Protein AF-A0A8T5FAQ4-F1 (afdb_monomer_lite)

Structure (mmCIF, N/CA/C/O backbone):
data_AF-A0A8T5FAQ4-F1
#
_entry.id   AF-A0A8T5FAQ4-F1
#
loop_
_atom_site.group_PDB
_atom_site.id
_atom_site.type_symbol
_atom_site.label_atom_id
_atom_site.label_alt_id
_atom_site.label_comp_id
_atom_site.label_asym_id
_atom_site.label_entity_id
_atom_site.label_seq_id
_atom_site.pdbx_PDB_ins_code
_atom_site.Cartn_x
_atom_site.Cartn_y
_atom_site.Cartn_z
_atom_site.occupancy
_atom_site.B_iso_or_equiv
_atom_site.auth_seq_id
_atom_site.auth_comp_id
_atom_site.auth_asym_id
_atom_site.auth_atom_id
_atom_site.pdbx_PDB_model_num
ATOM 1 N N . MET A 1 1 ? -21.387 27.091 23.892 1.00 31.11 1 MET A N 1
ATOM 2 C CA . MET A 1 1 ? -21.355 25.795 23.180 1.00 31.11 1 MET A CA 1
ATOM 3 C C . MET A 1 1 ? -20.450 25.945 21.967 1.00 31.11 1 MET A C 1
ATOM 5 O O . MET A 1 1 ? -20.802 26.687 21.060 1.00 31.11 1 MET A O 1
ATOM 9 N N . SER A 1 2 ? -19.242 25.375 22.013 1.00 38.53 2 SER A N 1
ATOM 10 C CA . SER A 1 2 ? -18.235 25.547 20.955 1.00 38.53 2 SER A CA 1
ATOM 11 C C . SER A 1 2 ? -18.535 24.621 19.776 1.00 38.53 2 SER A C 1
ATOM 13 O O . SER A 1 2 ? -18.814 23.442 19.987 1.00 38.53 2 SER A O 1
ATOM 15 N N . LYS A 1 3 ? -18.509 25.166 18.554 1.00 42.12 3 LYS A N 1
ATOM 16 C CA . LYS A 1 3 ? -18.666 24.429 17.292 1.00 42.12 3 LYS A CA 1
ATOM 17 C C . LYS A 1 3 ? -17.598 23.334 17.222 1.00 42.12 3 LYS A C 1
ATOM 19 O O . LYS A 1 3 ? -16.413 23.639 17.302 1.00 42.12 3 LYS A O 1
ATOM 24 N N . GLU A 1 4 ? -18.018 22.080 17.064 1.00 43.62 4 GLU A N 1
ATOM 25 C CA . GLU A 1 4 ? -17.119 20.965 16.760 1.00 43.62 4 GLU A CA 1
ATOM 26 C C . GLU A 1 4 ? -16.388 21.275 15.443 1.00 43.62 4 GLU A C 1
ATOM 28 O O . GLU A 1 4 ? -16.963 21.189 14.356 1.00 43.62 4 GLU A O 1
ATOM 33 N N . GLU A 1 5 ? -15.128 21.700 15.530 1.00 50.38 5 GLU A N 1
ATOM 34 C CA . GLU A 1 5 ? -14.257 21.831 14.367 1.00 50.38 5 GLU A CA 1
ATOM 35 C C . GLU A 1 5 ? -13.952 20.433 13.836 1.00 50.38 5 GLU A C 1
ATOM 37 O O . GLU A 1 5 ? -13.117 19.690 14.351 1.00 50.38 5 GLU A O 1
ATOM 42 N N . TYR A 1 6 ? -14.672 20.052 12.786 1.00 53.16 6 TYR A N 1
ATOM 43 C CA . TYR A 1 6 ? -14.383 18.845 12.035 1.00 53.16 6 TYR A CA 1
ATOM 44 C C . TYR A 1 6 ? -12.974 18.948 11.446 1.00 53.16 6 TYR A C 1
ATOM 46 O O . TYR A 1 6 ? -12.709 19.802 10.599 1.00 53.16 6 TYR A O 1
ATOM 54 N N . LEU A 1 7 ? -12.082 18.043 11.857 1.00 61.53 7 LEU A N 1
ATOM 55 C CA . LEU A 1 7 ? -10.782 17.865 11.213 1.00 61.53 7 LEU A CA 1
ATOM 56 C C . LEU A 1 7 ? -11.014 17.509 9.733 1.00 61.53 7 LEU A C 1
ATOM 58 O O . LEU A 1 7 ? -11.653 16.501 9.421 1.00 61.53 7 LEU A O 1
ATOM 62 N N . LYS A 1 8 ? -10.522 18.352 8.819 1.00 65.88 8 LYS A N 1
ATOM 63 C CA . LYS A 1 8 ? -10.616 18.174 7.359 1.00 65.88 8 LYS A CA 1
ATOM 64 C C . LYS A 1 8 ? -9.224 17.993 6.744 1.00 65.88 8 LYS A C 1
ATOM 66 O O . LYS A 1 8 ? -8.240 18.503 7.279 1.00 65.88 8 LYS A O 1
ATOM 71 N N . GLY A 1 9 ? -9.165 17.289 5.612 1.00 70.69 9 GLY A N 1
ATOM 72 C CA . GLY A 1 9 ? -7.944 17.090 4.822 1.00 70.69 9 GLY A CA 1
ATOM 73 C C . GLY A 1 9 ? -6.877 16.247 5.531 1.00 70.69 9 GLY A C 1
ATOM 74 O O . GLY A 1 9 ? -7.200 15.341 6.297 1.00 70.69 9 GLY A O 1
ATOM 75 N N . GLU A 1 10 ? -5.609 16.591 5.310 1.00 69.19 10 GLU A N 1
ATOM 76 C CA . GLU A 1 10 ? -4.411 15.864 5.772 1.00 69.19 10 GLU A CA 1
ATOM 77 C C . GLU A 1 10 ? -4.370 15.632 7.298 1.00 69.19 10 GLU A C 1
ATOM 79 O O . GLU A 1 10 ? -3.908 14.600 7.784 1.00 69.19 10 GLU A O 1
ATOM 84 N N . LYS A 1 11 ? -4.918 16.566 8.091 1.00 76.38 11 LYS A N 1
ATOM 85 C CA . LYS A 1 11 ? -5.012 16.412 9.555 1.00 76.38 11 LYS A CA 1
ATOM 86 C C . LYS A 1 11 ? -5.924 15.255 9.961 1.00 76.38 11 LYS A C 1
ATOM 88 O O . LYS A 1 11 ? -5.667 14.603 10.970 1.00 76.38 11 LYS A O 1
ATOM 93 N N . LYS A 1 12 ? -6.991 15.000 9.198 1.00 80.06 12 LYS A N 1
ATOM 94 C CA . LYS A 1 12 ? -7.913 13.892 9.467 1.00 80.06 12 LYS A CA 1
ATOM 95 C C . LYS A 1 12 ? -7.231 12.551 9.210 1.00 80.06 12 LYS A C 1
ATOM 97 O O . LYS A 1 12 ? -7.376 11.654 10.030 1.00 80.06 12 LYS A O 1
ATOM 102 N N . GLU A 1 13 ? -6.474 12.430 8.122 1.00 78.44 13 GLU A N 1
ATOM 103 C CA . GLU A 1 13 ? -5.730 11.204 7.805 1.00 78.44 13 GLU A CA 1
ATOM 104 C C . GLU A 1 13 ? -4.686 10.884 8.873 1.00 78.44 13 GLU A C 1
ATOM 106 O O . GLU A 1 13 ? -4.693 9.779 9.409 1.00 78.44 13 GLU A O 1
ATOM 111 N N . LYS A 1 14 ? -3.897 11.877 9.306 1.00 83.31 14 LYS A N 1
ATOM 112 C CA . LYS A 1 14 ? -2.928 11.698 10.403 1.00 83.31 14 LYS A CA 1
ATOM 113 C C . LYS A 1 14 ? -3.589 11.232 11.702 1.00 83.31 14 LYS A C 1
ATOM 115 O O . LYS A 1 14 ? -3.043 10.386 12.407 1.00 83.31 14 LYS A O 1
ATOM 120 N N . VAL A 1 15 ? -4.770 11.760 12.026 1.00 86.88 15 VAL A N 1
ATOM 121 C CA . VAL A 1 15 ? -5.536 11.316 13.201 1.00 86.88 15 VAL A CA 1
ATOM 122 C C . VAL A 1 15 ? -6.067 9.895 13.024 1.00 86.88 15 VAL A C 1
ATOM 124 O O . VAL A 1 15 ? -5.989 9.108 13.964 1.00 86.88 15 VAL A O 1
ATOM 127 N N . LEU A 1 16 ? -6.563 9.533 11.839 1.00 86.12 16 LEU A N 1
ATOM 128 C CA . LEU A 1 16 ? -7.019 8.172 11.549 1.00 86.12 16 LEU A CA 1
ATOM 129 C C . LEU A 1 16 ? -5.877 7.152 11.640 1.00 86.12 16 LEU A C 1
ATOM 131 O O . LEU A 1 16 ? -6.077 6.095 12.231 1.00 86.12 16 LEU A O 1
ATOM 135 N N . ASP A 1 17 ? -4.679 7.476 11.154 1.00 82.88 17 ASP A N 1
ATOM 136 C CA . ASP A 1 17 ? -3.505 6.601 11.268 1.00 82.88 17 ASP A CA 1
ATOM 137 C C . ASP A 1 17 ? -3.043 6.420 12.713 1.00 82.88 17 ASP A C 1
ATOM 139 O O . ASP A 1 17 ? -2.721 5.308 13.139 1.00 82.88 17 ASP A O 1
ATOM 143 N N . LEU A 1 18 ? -3.074 7.490 13.509 1.00 85.62 18 LEU A N 1
ATOM 144 C CA . LEU A 1 18 ? -2.817 7.392 14.943 1.00 85.62 18 LEU A CA 1
ATOM 145 C C . LEU A 1 18 ? -3.851 6.496 15.632 1.00 85.62 18 LEU A C 1
ATOM 147 O O . LEU A 1 18 ? -3.469 5.611 16.394 1.00 85.62 18 LEU A O 1
ATOM 151 N N . ILE A 1 19 ? -5.140 6.667 15.327 1.00 85.38 19 ILE A N 1
ATOM 152 C CA . ILE A 1 19 ? -6.207 5.826 15.884 1.00 85.38 19 ILE A CA 1
ATOM 153 C C . ILE A 1 19 ? -6.020 4.363 15.463 1.00 85.38 19 ILE A C 1
ATOM 155 O O . ILE A 1 19 ? -6.107 3.491 16.325 1.00 85.38 19 ILE A O 1
ATOM 159 N N . ARG A 1 20 ? -5.689 4.079 14.195 1.00 81.75 20 ARG A N 1
ATOM 160 C CA . ARG A 1 20 ? -5.358 2.722 13.715 1.00 81.75 20 ARG A CA 1
ATOM 161 C C . ARG A 1 20 ? -4.224 2.106 14.530 1.00 81.75 20 ARG A C 1
ATOM 163 O O . ARG A 1 20 ? -4.367 0.998 15.045 1.00 81.75 20 ARG A O 1
ATOM 170 N N . LYS A 1 21 ? -3.127 2.847 14.708 1.00 80.25 21 LYS A N 1
ATOM 171 C CA . LYS A 1 21 ? -1.968 2.411 15.496 1.00 80.25 21 LYS A CA 1
ATOM 172 C C . LYS A 1 21 ? -2.346 2.105 16.946 1.00 80.25 21 LYS A C 1
ATOM 174 O O . LYS A 1 21 ? -1.962 1.068 17.479 1.00 80.25 21 LYS A O 1
ATOM 179 N N . TYR A 1 22 ? -3.120 2.976 17.586 1.00 84.62 22 TYR A N 1
ATOM 180 C CA . TYR A 1 22 ? -3.527 2.776 18.975 1.00 84.62 22 TYR A CA 1
ATOM 181 C C . TYR A 1 22 ? -4.533 1.630 19.150 1.00 84.62 22 TYR A C 1
ATOM 183 O O . TYR A 1 22 ? -4.466 0.904 20.141 1.00 84.62 22 TYR A O 1
ATOM 191 N N . MET A 1 23 ? -5.418 1.413 18.172 1.00 78.88 23 MET A N 1
ATOM 192 C CA . MET A 1 23 ? -6.291 0.236 18.129 1.00 78.88 23 MET A CA 1
ATOM 193 C C . MET A 1 23 ? -5.481 -1.061 18.019 1.00 78.88 23 MET A C 1
ATOM 195 O O . MET A 1 23 ? -5.792 -2.022 18.719 1.00 78.88 23 MET A O 1
ATOM 199 N N . ALA A 1 24 ? -4.416 -1.083 17.210 1.00 68.75 24 ALA A N 1
ATOM 200 C CA . ALA A 1 24 ? -3.519 -2.236 17.108 1.00 68.75 24 ALA A CA 1
ATOM 201 C C . ALA A 1 24 ? -2.804 -2.543 18.439 1.00 68.75 24 ALA A C 1
ATOM 203 O O . ALA A 1 24 ? -2.613 -3.706 18.788 1.00 68.75 24 ALA A O 1
ATOM 204 N N . TYR A 1 25 ? -2.484 -1.511 19.226 1.00 75.56 25 TYR A N 1
ATOM 205 C CA . TYR A 1 25 ? -1.938 -1.650 20.581 1.00 75.56 25 TYR A CA 1
ATOM 206 C C . TYR A 1 25 ? -2.983 -1.956 21.660 1.00 75.56 25 TYR A C 1
ATOM 208 O O . TYR A 1 25 ? -2.631 -2.035 22.833 1.00 75.56 25 TYR A O 1
ATOM 216 N N . ARG A 1 26 ? -4.254 -2.154 21.282 1.00 76.44 26 ARG A N 1
ATOM 217 C CA . ARG A 1 26 ? -5.375 -2.447 22.191 1.00 76.44 26 ARG A CA 1
ATOM 218 C C . ARG A 1 26 ? -5.591 -1.388 23.279 1.00 76.44 2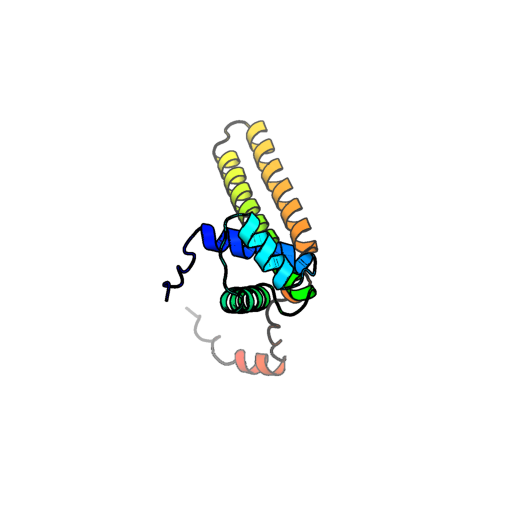6 ARG A C 1
ATOM 220 O O . ARG A 1 26 ? -6.070 -1.713 24.361 1.00 76.44 26 ARG A O 1
ATOM 227 N N . MET A 1 27 ? -5.281 -0.127 22.978 1.00 86.00 27 MET A N 1
ATOM 228 C CA . MET A 1 27 ? -5.535 0.983 23.897 1.00 86.00 27 MET A CA 1
ATOM 229 C C . MET A 1 27 ? -7.038 1.210 24.109 1.00 86.00 27 MET A C 1
ATOM 231 O O . MET A 1 27 ? -7.856 1.064 23.188 1.00 86.00 27 MET A O 1
ATOM 235 N N . THR A 1 28 ? -7.401 1.629 25.317 1.00 90.25 28 THR A N 1
ATOM 236 C CA . THR A 1 28 ? -8.762 2.048 25.661 1.00 90.25 28 THR A CA 1
ATOM 237 C C . THR A 1 28 ? -9.130 3.356 24.953 1.00 90.25 28 THR A C 1
ATOM 239 O O . THR A 1 28 ? -8.280 4.084 24.438 1.00 90.25 28 THR A O 1
ATOM 242 N N . SER A 1 29 ? -10.425 3.682 24.879 1.00 90.12 29 SER A N 1
ATOM 243 C CA . SER A 1 29 ? -10.852 4.959 24.283 1.00 90.12 29 SER A CA 1
ATOM 244 C C . SER A 1 29 ? -10.284 6.167 25.034 1.00 90.12 29 SER A C 1
ATOM 246 O O . SER A 1 29 ? -9.894 7.133 24.388 1.00 90.12 29 SER A O 1
ATOM 248 N N . GLU A 1 30 ? -10.172 6.095 26.360 1.00 91.19 30 GLU A N 1
ATOM 249 C CA . GLU A 1 30 ? -9.618 7.165 27.199 1.00 91.19 30 GLU A CA 1
ATOM 250 C C . GLU A 1 30 ? -8.129 7.393 26.914 1.00 91.19 30 GLU A C 1
ATOM 252 O O . GLU A 1 30 ? -7.710 8.526 26.676 1.00 91.19 30 GLU A O 1
ATOM 257 N N . GLU A 1 31 ? -7.346 6.314 26.826 1.00 89.69 31 GLU A N 1
ATOM 258 C CA . GLU A 1 31 ? -5.925 6.373 26.460 1.00 89.69 31 GLU A CA 1
ATOM 259 C C . GLU A 1 31 ? -5.723 6.951 25.058 1.00 89.69 31 GLU A C 1
ATOM 261 O O . GLU A 1 31 ? -4.821 7.758 24.834 1.00 89.69 31 GLU A O 1
ATOM 266 N N . ILE A 1 32 ? -6.576 6.567 24.103 1.00 89.75 32 ILE A N 1
ATOM 267 C CA . ILE A 1 32 ? -6.520 7.095 22.737 1.00 89.75 32 ILE A CA 1
ATOM 268 C C . ILE A 1 32 ? -6.799 8.597 22.728 1.00 89.75 32 ILE A C 1
ATOM 270 O O . ILE A 1 32 ? -6.057 9.342 22.092 1.00 89.75 32 ILE A O 1
ATOM 274 N N . LEU A 1 33 ? -7.844 9.049 23.424 1.00 93.06 33 LEU A N 1
ATOM 275 C CA . LEU A 1 33 ? -8.190 10.470 23.498 1.00 93.06 33 LEU A CA 1
ATOM 276 C C . LEU A 1 33 ? -7.071 11.282 24.154 1.00 93.06 33 LEU A C 1
ATOM 278 O O . LEU A 1 33 ? -6.659 12.297 23.596 1.00 93.06 33 LEU A O 1
ATOM 282 N N . SER A 1 34 ? -6.521 10.793 25.268 1.00 92.44 34 SER A N 1
ATOM 283 C CA . SER A 1 34 ? -5.394 11.430 25.952 1.00 92.44 34 SER A CA 1
ATOM 284 C C . SER A 1 34 ? -4.162 11.528 25.042 1.00 92.44 34 SER A C 1
ATOM 286 O O . SER A 1 34 ? -3.577 12.599 24.891 1.00 92.44 34 SER A O 1
ATOM 288 N N . ASN A 1 35 ? -3.811 10.447 24.339 1.00 90.12 35 ASN A N 1
ATOM 289 C CA . ASN A 1 35 ? -2.670 10.422 23.421 1.00 90.12 35 ASN A CA 1
ATOM 290 C C . ASN A 1 35 ? -2.863 11.276 22.159 1.00 90.12 35 ASN A C 1
ATOM 292 O O . ASN A 1 35 ? -1.889 11.737 21.560 1.00 90.12 35 ASN A O 1
ATOM 296 N N . LEU A 1 36 ? -4.104 11.465 21.712 1.00 91.00 36 LEU A N 1
ATOM 297 C CA . LEU A 1 36 ? -4.414 12.399 20.633 1.00 91.00 36 LEU A CA 1
ATOM 298 C C . LEU A 1 36 ? -4.279 13.844 21.120 1.00 91.00 36 LEU A C 1
ATOM 300 O O . LEU A 1 36 ? -3.686 14.663 20.416 1.00 91.00 36 LEU A O 1
ATOM 304 N N . GLU A 1 37 ? -4.741 14.138 22.335 1.00 91.31 37 GLU A N 1
ATOM 305 C CA . GLU A 1 37 ? -4.651 15.471 22.928 1.00 91.31 37 GLU A CA 1
ATOM 306 C C . GLU A 1 37 ? -3.199 15.887 23.201 1.00 91.31 37 GLU A C 1
ATOM 308 O O . GLU A 1 37 ? -2.821 17.005 22.848 1.00 91.31 37 GLU A O 1
ATOM 313 N N . THR A 1 38 ? -2.343 14.981 23.695 1.00 91.00 38 THR A N 1
ATOM 314 C CA . THR A 1 38 ? -0.897 15.252 23.856 1.00 91.00 38 THR A CA 1
ATOM 315 C C . THR A 1 38 ? -0.199 15.564 22.533 1.00 91.00 38 THR A C 1
ATOM 317 O O . THR A 1 38 ? 0.783 16.304 22.506 1.00 91.00 38 THR A O 1
ATOM 320 N N . LYS A 1 39 ? -0.724 15.054 21.414 1.00 87.38 39 LYS A N 1
ATOM 321 C CA . LYS A 1 39 ? -0.249 15.346 20.053 1.00 87.38 39 LYS A CA 1
ATOM 322 C C . LYS A 1 39 ? -0.919 16.566 19.411 1.00 87.38 39 LYS A C 1
ATOM 324 O O . LYS A 1 39 ? -0.684 16.835 18.235 1.00 87.38 39 LYS A O 1
ATOM 329 N N . GLY A 1 40 ? -1.739 17.301 20.162 1.00 87.12 40 GLY A N 1
ATOM 330 C CA . GLY A 1 40 ? -2.412 18.517 19.706 1.00 87.12 40 GLY A CA 1
ATOM 331 C C . GLY A 1 40 ? -3.711 18.276 18.931 1.00 87.12 40 GLY A C 1
ATOM 332 O O . GLY A 1 40 ? -4.224 19.202 18.303 1.00 87.12 40 GLY A O 1
ATOM 333 N N . TYR A 1 41 ? -4.264 17.061 18.962 1.00 87.19 41 TYR A N 1
ATOM 334 C CA . TYR A 1 41 ? -5.525 16.726 18.303 1.00 87.19 41 TYR A CA 1
ATOM 335 C C . TYR A 1 41 ? -6.655 16.598 19.325 1.00 87.19 41 TYR A C 1
ATOM 337 O O . TYR A 1 41 ? -6.722 15.632 20.079 1.00 87.19 41 TYR A O 1
ATOM 345 N N . LYS A 1 42 ? -7.597 17.546 19.309 1.00 86.88 42 LYS A N 1
ATOM 346 C CA . LYS A 1 42 ? -8.827 17.445 20.104 1.00 86.88 42 LYS A CA 1
ATOM 347 C C . LYS A 1 42 ? -9.884 16.659 19.341 1.00 86.88 42 LYS A C 1
ATOM 349 O O . LYS A 1 42 ? -10.342 17.083 18.283 1.00 86.88 42 LYS A O 1
ATOM 354 N N . VAL A 1 43 ? -10.272 15.512 19.887 1.00 87.00 43 VAL A N 1
ATOM 355 C CA . VAL A 1 43 ? -11.291 14.624 19.317 1.00 87.00 43 VAL A CA 1
ATOM 356 C C . VAL A 1 43 ? -12.313 14.315 20.404 1.00 87.00 43 VAL A C 1
ATOM 358 O O . VAL A 1 43 ? -11.941 14.014 21.531 1.00 87.00 43 VAL A O 1
ATOM 361 N N . SER A 1 44 ? -13.607 14.409 20.093 1.00 88.31 44 SER A N 1
ATOM 362 C CA . SER A 1 44 ? -14.660 13.999 21.030 1.00 88.31 44 SER A CA 1
ATOM 363 C C . SER A 1 44 ? -14.826 12.479 21.034 1.00 88.31 44 SER A C 1
ATOM 365 O O . SER A 1 44 ? -14.605 11.827 20.013 1.00 88.31 44 SER A O 1
ATOM 367 N N . ASP A 1 45 ? -15.289 11.901 22.145 1.00 89.50 45 ASP A N 1
ATOM 368 C CA . ASP A 1 45 ? -15.519 10.451 22.247 1.00 89.50 45 ASP A CA 1
ATOM 369 C C . ASP A 1 45 ? -16.476 9.931 21.155 1.00 89.50 45 ASP A C 1
ATOM 371 O O . ASP A 1 45 ? -16.213 8.918 20.505 1.00 89.50 45 ASP A O 1
ATOM 375 N N . ARG A 1 46 ? -17.534 10.694 20.840 1.00 88.88 46 ARG A N 1
ATOM 376 C CA . ARG A 1 46 ? -18.439 10.406 19.713 1.00 88.88 46 ARG A CA 1
ATOM 377 C C . ARG A 1 46 ? -17.690 10.313 18.380 1.00 88.88 46 ARG A C 1
ATOM 379 O O . ARG A 1 46 ? -17.951 9.409 17.586 1.00 88.88 46 ARG A O 1
ATOM 386 N N . THR A 1 47 ? -16.776 11.247 18.127 1.00 87.44 47 THR A N 1
ATOM 387 C CA . THR A 1 47 ? -15.975 11.275 16.897 1.00 87.44 47 THR A CA 1
ATOM 388 C C . THR A 1 47 ? -14.995 10.109 16.858 1.00 87.44 47 THR A C 1
ATOM 390 O O . THR A 1 47 ? -14.862 9.472 15.815 1.00 87.44 47 THR A O 1
ATOM 393 N N . LEU A 1 48 ? -14.381 9.766 17.994 1.00 90.31 48 LEU A N 1
ATOM 394 C CA . LEU A 1 48 ? -13.515 8.598 18.108 1.00 90.31 48 LEU A CA 1
ATOM 395 C C . LEU A 1 48 ? -14.276 7.303 17.800 1.00 90.31 48 LEU A C 1
ATOM 397 O O . LEU A 1 48 ? -13.789 6.504 17.005 1.00 90.31 48 LEU A O 1
ATOM 401 N N . ARG A 1 49 ? -15.478 7.101 18.359 1.00 88.12 49 ARG A N 1
ATOM 402 C CA . ARG A 1 49 ? -16.309 5.923 18.044 1.00 88.12 49 ARG A CA 1
ATOM 403 C C . ARG A 1 49 ? -16.602 5.822 16.551 1.00 88.12 49 ARG A C 1
ATOM 405 O O . ARG A 1 49 ? -16.462 4.745 15.979 1.00 88.12 49 ARG A O 1
ATOM 412 N N . ARG A 1 50 ? -16.953 6.944 15.911 1.00 87.88 50 ARG A N 1
ATOM 413 C CA . ARG A 1 50 ? -17.195 6.978 14.463 1.00 87.88 50 ARG A CA 1
ATOM 414 C C . ARG A 1 50 ? -15.936 6.621 13.676 1.00 87.88 50 ARG A C 1
ATOM 416 O O . ARG A 1 50 ? -16.007 5.791 12.786 1.00 87.88 50 ARG A O 1
ATOM 423 N N . TYR A 1 51 ? -14.784 7.182 14.035 1.00 88.75 51 TYR A N 1
ATOM 424 C CA . TYR A 1 51 ? -13.517 6.868 13.374 1.00 88.75 51 TYR A CA 1
ATOM 425 C C . TYR A 1 51 ? -13.094 5.413 13.562 1.00 88.75 51 TYR A C 1
ATOM 427 O O . TYR A 1 51 ? -12.669 4.795 12.594 1.00 88.75 51 TYR A O 1
ATOM 435 N N . LYS A 1 52 ? -13.269 4.832 14.755 1.00 85.69 52 LYS A N 1
ATOM 436 C CA . LYS A 1 52 ? -13.039 3.397 14.986 1.00 85.69 52 LYS A CA 1
ATOM 437 C C . LYS A 1 52 ? -13.928 2.537 14.083 1.00 85.69 52 LYS A C 1
ATOM 439 O O . LYS A 1 52 ? -13.430 1.606 13.460 1.00 85.69 52 LYS A O 1
ATOM 444 N N . HIS A 1 53 ? -15.209 2.887 13.972 1.00 84.38 53 HIS A N 1
ATOM 445 C CA . HIS A 1 53 ? -16.155 2.201 13.092 1.00 84.38 53 HIS A CA 1
ATOM 446 C C . HIS A 1 53 ? -15.780 2.347 11.608 1.00 84.38 53 HIS A C 1
ATOM 448 O O . HIS A 1 53 ? -15.758 1.362 10.877 1.00 84.38 53 HIS A O 1
ATOM 454 N N . ASP A 1 54 ? -15.433 3.555 11.158 1.00 80.31 54 ASP A N 1
ATOM 455 C CA . ASP A 1 54 ? -14.989 3.810 9.783 1.00 80.31 54 ASP A CA 1
ATOM 456 C C . ASP A 1 54 ? -13.705 3.022 9.462 1.00 80.31 54 ASP A C 1
ATOM 458 O O . ASP A 1 54 ? -13.589 2.429 8.389 1.00 80.31 54 ASP A O 1
ATOM 462 N N . ILE A 1 55 ? -12.762 2.954 10.410 1.00 78.69 55 ILE A N 1
ATOM 463 C CA . ILE A 1 55 ? -11.536 2.152 10.301 1.00 78.69 55 ILE A CA 1
ATOM 464 C C . ILE A 1 55 ? -11.874 0.665 10.176 1.00 78.69 55 ILE A C 1
ATOM 466 O O . ILE A 1 55 ? -11.364 0.027 9.264 1.00 78.69 55 ILE A O 1
ATOM 470 N N . GLN A 1 56 ? -12.743 0.124 11.033 1.00 73.25 56 GLN A N 1
ATOM 471 C CA . GLN A 1 56 ? -13.159 -1.285 10.979 1.00 73.25 56 GLN A CA 1
ATOM 472 C C . GLN A 1 56 ? -13.844 -1.624 9.653 1.00 73.25 56 GLN A C 1
ATOM 474 O O . GLN A 1 56 ? -13.475 -2.594 8.997 1.00 73.25 56 GLN A O 1
ATOM 479 N N . LYS A 1 57 ? -14.770 -0.771 9.203 1.00 72.44 57 LYS A N 1
ATOM 480 C CA . LYS A 1 57 ? -15.472 -0.939 7.926 1.00 72.44 57 LYS A CA 1
ATOM 481 C C . LYS A 1 57 ? -14.524 -0.928 6.722 1.00 72.44 57 LYS A C 1
ATOM 483 O O . LYS A 1 57 ? -14.791 -1.594 5.729 1.00 72.44 57 LYS A O 1
ATOM 488 N N . THR A 1 58 ? -13.438 -0.158 6.797 1.00 67.12 58 THR A N 1
ATOM 489 C CA . THR A 1 58 ? -12.464 -0.031 5.698 1.00 67.12 58 THR A CA 1
ATOM 490 C C . THR A 1 58 ? -11.386 -1.116 5.748 1.00 67.12 58 THR A C 1
ATOM 492 O O . THR A 1 58 ? -10.918 -1.562 4.708 1.00 67.12 58 THR A O 1
ATOM 495 N N . ALA A 1 59 ? -10.973 -1.540 6.944 1.00 58.34 59 ALA A N 1
ATOM 496 C CA . ALA A 1 59 ? -9.916 -2.529 7.124 1.00 58.34 59 ALA A CA 1
ATOM 497 C C . ALA A 1 59 ? -10.396 -3.957 6.790 1.00 58.34 59 ALA A C 1
ATOM 499 O O . ALA A 1 59 ? -9.604 -4.773 6.325 1.00 58.34 59 ALA A O 1
ATOM 500 N N . GLY A 1 60 ? -11.693 -4.232 6.946 1.00 56.50 60 GLY A N 1
ATOM 501 C CA . GLY A 1 60 ? -12.261 -5.579 6.907 1.00 56.50 60 GLY A CA 1
ATOM 502 C C . GLY A 1 60 ? -12.566 -6.071 8.322 1.00 56.50 60 GLY A C 1
ATOM 503 O O . GLY A 1 60 ? -11.964 -5.622 9.298 1.00 56.50 60 GLY A O 1
ATOM 504 N N . GLU A 1 61 ? -13.529 -6.975 8.447 1.00 54.88 61 GLU A N 1
ATOM 505 C CA . GLU A 1 61 ? -14.056 -7.461 9.726 1.00 54.88 61 GLU A CA 1
ATOM 506 C C . GLU A 1 61 ? -13.157 -8.534 10.357 1.00 54.88 61 GLU A C 1
ATOM 508 O O . GLU A 1 61 ? -13.172 -8.732 11.573 1.00 54.88 61 GLU A O 1
ATOM 513 N N . THR A 1 62 ? -12.325 -9.205 9.554 1.00 54.81 62 THR A N 1
ATOM 514 C CA . THR A 1 62 ? -11.413 -10.260 10.017 1.00 54.81 62 THR A CA 1
ATOM 515 C C . THR A 1 62 ? -9.946 -9.919 9.757 1.00 54.81 62 THR A C 1
ATOM 517 O O . THR A 1 62 ? -9.602 -9.270 8.772 1.00 54.81 62 THR A O 1
ATOM 520 N N . PHE A 1 63 ? -9.037 -10.422 10.602 1.00 48.41 63 PHE A N 1
ATOM 521 C CA . PHE A 1 63 ? -7.583 -10.297 10.393 1.00 48.41 63 PHE A CA 1
ATOM 522 C C . PHE A 1 63 ? -7.156 -10.786 8.999 1.00 48.41 63 PHE A C 1
ATOM 524 O O . PHE A 1 63 ? -6.292 -10.196 8.357 1.00 48.41 63 PHE A O 1
ATOM 531 N N . SER A 1 64 ? -7.819 -11.827 8.491 1.00 49.62 64 SER A N 1
ATOM 532 C CA . SER A 1 64 ? -7.613 -12.324 7.134 1.00 49.62 64 SER A CA 1
ATOM 533 C C . SER A 1 64 ? -8.062 -11.340 6.055 1.00 49.62 64 SER A C 1
ATOM 535 O O . SER A 1 64 ? -7.473 -11.336 4.984 1.00 49.62 64 SER A O 1
ATOM 537 N N . GLU A 1 65 ? -9.101 -10.534 6.265 1.00 56.34 65 GLU A N 1
ATOM 538 C CA . GLU A 1 65 ? -9.500 -9.476 5.321 1.00 56.34 65 GLU A CA 1
ATOM 539 C C . GLU A 1 65 ? -8.528 -8.304 5.333 1.00 56.34 65 GLU A C 1
ATOM 541 O O . GLU A 1 65 ? -8.137 -7.858 4.262 1.00 56.34 65 GLU A O 1
ATOM 546 N N . ILE A 1 66 ? -8.064 -7.889 6.512 1.00 58.62 66 ILE A N 1
ATOM 547 C CA . ILE A 1 66 ? -7.055 -6.831 6.658 1.00 58.62 66 ILE A CA 1
ATOM 548 C C . ILE A 1 66 ? -5.764 -7.231 5.939 1.00 58.62 66 ILE A C 1
ATOM 550 O O . ILE A 1 66 ? -5.284 -6.513 5.066 1.00 58.62 66 ILE A O 1
ATOM 554 N N . PHE A 1 67 ? -5.256 -8.427 6.241 1.00 56.38 67 PHE A N 1
ATOM 555 C CA . PHE A 1 67 ? -4.068 -8.985 5.602 1.00 56.38 67 PHE A CA 1
ATOM 556 C C . PHE A 1 67 ? -4.246 -9.140 4.087 1.00 56.38 67 PHE A C 1
ATOM 558 O O . PHE A 1 67 ? -3.340 -8.825 3.319 1.00 56.38 67 PHE A O 1
ATOM 565 N N . ARG A 1 68 ? -5.428 -9.589 3.635 1.00 62.81 68 ARG A N 1
ATOM 566 C CA . ARG A 1 68 ? -5.748 -9.677 2.203 1.00 62.81 68 ARG A CA 1
ATOM 567 C C . ARG A 1 68 ? -5.762 -8.300 1.549 1.00 62.81 68 ARG A C 1
ATOM 569 O O . ARG A 1 68 ? -5.201 -8.168 0.473 1.00 62.81 68 ARG A O 1
ATOM 576 N N . ASN A 1 69 ? -6.354 -7.292 2.177 1.00 66.56 69 ASN A N 1
ATOM 577 C CA . ASN A 1 69 ? -6.437 -5.948 1.614 1.00 66.56 69 ASN A CA 1
ATOM 578 C C . ASN A 1 69 ? -5.052 -5.306 1.482 1.00 66.56 69 ASN A C 1
ATOM 580 O O . ASN A 1 69 ? -4.727 -4.814 0.406 1.00 66.56 69 ASN A O 1
ATOM 584 N N . GLU A 1 70 ? -4.209 -5.375 2.515 1.00 66.50 70 GLU A N 1
ATOM 585 C CA . GLU A 1 70 ? -2.837 -4.847 2.452 1.00 66.50 70 GLU A CA 1
ATOM 586 C C . GLU A 1 70 ? -1.979 -5.570 1.409 1.00 66.50 70 GLU A C 1
ATOM 588 O O . GLU A 1 70 ? -1.312 -4.927 0.600 1.00 66.50 70 GLU A O 1
ATOM 593 N N . ILE A 1 71 ? -2.029 -6.906 1.370 1.00 67.25 71 ILE A N 1
ATOM 594 C CA . ILE A 1 71 ? -1.289 -7.679 0.367 1.00 67.25 71 ILE A CA 1
ATOM 595 C C . ILE A 1 71 ? -1.783 -7.364 -1.041 1.00 67.25 71 ILE A C 1
ATOM 597 O O . ILE A 1 71 ? -0.971 -7.201 -1.946 1.00 67.25 71 ILE A O 1
ATOM 601 N N . MET A 1 72 ? -3.096 -7.271 -1.248 1.00 65.12 72 MET A N 1
ATOM 602 C CA . MET A 1 72 ? -3.648 -7.018 -2.575 1.00 65.12 72 MET A CA 1
ATOM 603 C C . MET A 1 72 ? -3.333 -5.603 -3.064 1.00 65.12 72 MET A C 1
ATOM 605 O O . MET A 1 72 ? -3.023 -5.456 -4.242 1.00 65.12 72 MET A O 1
ATOM 609 N N . VAL A 1 73 ? -3.350 -4.586 -2.193 1.00 67.88 73 VAL A N 1
ATOM 610 C CA . VAL A 1 73 ? -2.940 -3.217 -2.557 1.00 67.88 73 VAL A CA 1
ATOM 611 C C . VAL A 1 73 ? -1.478 -3.200 -3.008 1.00 67.88 73 VAL A C 1
ATOM 613 O O . VAL A 1 73 ? -1.202 -2.779 -4.130 1.00 67.88 73 VAL A O 1
ATOM 616 N N . ASN A 1 74 ? -0.571 -3.761 -2.205 1.00 70.00 74 ASN A N 1
ATOM 617 C CA . ASN A 1 74 ? 0.856 -3.796 -2.533 1.00 70.00 74 ASN A CA 1
ATOM 618 C C . ASN A 1 74 ? 1.134 -4.605 -3.813 1.00 70.00 74 ASN A C 1
ATOM 620 O O . ASN A 1 74 ? 1.866 -4.156 -4.688 1.00 70.00 74 ASN A O 1
ATOM 624 N N . ILE A 1 75 ? 0.489 -5.767 -3.984 1.00 71.00 75 ILE A N 1
ATOM 625 C CA . ILE A 1 75 ? 0.645 -6.592 -5.194 1.00 71.00 75 ILE A CA 1
ATOM 626 C C . ILE A 1 75 ? 0.154 -5.852 -6.444 1.00 71.00 75 ILE A C 1
ATOM 628 O O . ILE A 1 75 ? 0.754 -5.980 -7.511 1.00 71.00 75 ILE A O 1
ATOM 632 N N . VAL A 1 76 ? -0.951 -5.110 -6.354 1.00 71.44 76 VAL A N 1
ATOM 633 C CA . VAL A 1 76 ? -1.474 -4.347 -7.494 1.00 71.44 76 VAL A CA 1
ATOM 634 C C . VAL A 1 76 ? -0.495 -3.242 -7.894 1.00 71.44 76 VAL A C 1
ATOM 636 O O . VAL A 1 76 ? -0.201 -3.106 -9.084 1.00 71.44 76 VAL A O 1
ATOM 639 N N . GLU A 1 77 ? 0.051 -2.502 -6.928 1.00 76.06 77 GLU A N 1
ATOM 640 C CA . GLU A 1 77 ? 1.087 -1.487 -7.167 1.00 76.06 77 GLU A CA 1
ATOM 641 C C . GLU A 1 77 ? 2.362 -2.092 -7.777 1.00 76.06 77 GLU A C 1
ATOM 643 O O . GLU A 1 77 ? 2.876 -1.577 -8.778 1.00 76.06 77 GLU A O 1
ATOM 648 N N . ASP A 1 78 ? 2.816 -3.238 -7.266 1.00 77.31 78 ASP A N 1
ATOM 649 C CA . ASP A 1 78 ? 3.962 -3.975 -7.806 1.00 77.31 78 ASP A CA 1
ATOM 650 C C . ASP A 1 78 ? 3.719 -4.426 -9.256 1.00 77.31 78 ASP A C 1
ATOM 652 O O . ASP A 1 78 ? 4.596 -4.301 -10.115 1.00 77.31 78 ASP A O 1
ATOM 656 N N . ILE A 1 79 ? 2.510 -4.909 -9.576 1.00 81.44 79 ILE A N 1
ATOM 657 C CA . ILE A 1 79 ? 2.135 -5.302 -10.944 1.00 81.44 79 ILE A CA 1
ATOM 658 C C . ILE A 1 79 ? 2.196 -4.102 -11.893 1.00 81.44 79 ILE A C 1
ATOM 660 O O . ILE A 1 79 ? 2.689 -4.246 -13.017 1.00 81.44 79 ILE A O 1
ATOM 664 N N . TYR A 1 80 ? 1.678 -2.940 -11.486 1.00 79.25 80 TYR A N 1
ATOM 665 C CA . TYR A 1 80 ? 1.743 -1.730 -12.309 1.00 79.25 80 TYR A CA 1
ATOM 666 C C . TYR A 1 80 ? 3.186 -1.277 -12.520 1.00 79.25 80 TYR A C 1
ATOM 668 O O . TYR A 1 80 ? 3.576 -1.011 -13.657 1.00 79.25 80 TYR A O 1
ATOM 676 N N . THR A 1 81 ? 3.992 -1.288 -11.461 1.00 83.31 81 THR A N 1
ATOM 677 C CA . THR A 1 81 ? 5.413 -0.932 -11.518 1.00 83.31 81 THR A CA 1
ATOM 678 C C . THR A 1 81 ? 6.182 -1.852 -12.464 1.00 83.31 81 THR A C 1
ATOM 680 O O . THR A 1 81 ? 6.901 -1.382 -13.342 1.00 83.31 81 THR A O 1
ATOM 683 N N . ILE A 1 82 ? 5.977 -3.169 -12.374 1.00 85.44 82 ILE A N 1
ATOM 684 C CA . ILE A 1 82 ? 6.620 -4.133 -13.278 1.00 85.44 82 ILE A CA 1
ATOM 685 C C . ILE A 1 82 ? 6.207 -3.903 -14.731 1.00 85.44 82 ILE A C 1
ATOM 687 O O . ILE A 1 82 ? 7.054 -3.981 -15.619 1.00 85.44 82 ILE A O 1
ATOM 691 N N . LYS A 1 83 ? 4.924 -3.626 -14.998 1.00 84.25 83 LYS A N 1
ATOM 692 C CA . LYS A 1 83 ? 4.456 -3.322 -16.360 1.00 84.25 83 LYS A CA 1
ATOM 693 C C . LYS A 1 83 ? 5.139 -2.078 -16.919 1.00 84.25 83 LYS A C 1
ATOM 695 O O . LYS A 1 83 ? 5.535 -2.083 -18.084 1.00 84.25 83 LYS A O 1
ATOM 700 N N . GLU A 1 84 ? 5.291 -1.046 -16.097 1.00 87.12 84 GLU A N 1
ATOM 701 C CA . GLU A 1 84 ? 5.946 0.194 -16.498 1.00 87.12 84 GLU A CA 1
ATOM 702 C C . GLU A 1 84 ? 7.436 -0.026 -16.779 1.00 87.12 84 GLU A C 1
ATOM 704 O O . GLU A 1 84 ? 7.914 0.296 -17.863 1.00 87.12 84 GLU A O 1
ATOM 709 N N . LEU A 1 85 ? 8.147 -0.718 -15.887 1.00 86.56 85 LEU A N 1
ATOM 710 C CA . LEU A 1 85 ? 9.556 -1.067 -16.087 1.00 86.56 85 LEU A CA 1
ATOM 711 C C . LEU A 1 85 ? 9.771 -1.972 -17.312 1.00 86.56 85 LEU A C 1
ATOM 713 O O . LEU A 1 85 ? 10.768 -1.845 -18.023 1.00 86.56 85 LEU A O 1
ATOM 717 N N . GLN A 1 86 ? 8.835 -2.885 -17.604 1.00 87.88 86 GLN A N 1
ATOM 718 C CA . GLN A 1 86 ? 8.879 -3.684 -18.833 1.00 87.88 86 GLN A CA 1
ATOM 719 C C . GLN A 1 86 ? 8.726 -2.798 -20.072 1.00 87.88 86 GLN A C 1
ATOM 721 O O . GLN A 1 86 ? 9.442 -2.996 -21.055 1.00 87.88 86 GLN A O 1
ATOM 726 N N . ARG A 1 87 ? 7.816 -1.818 -20.034 1.00 90.38 87 ARG A N 1
ATOM 727 C CA . ARG A 1 87 ? 7.622 -0.842 -21.113 1.00 90.38 87 ARG A CA 1
ATOM 728 C C . ARG A 1 87 ? 8.892 -0.030 -21.349 1.00 90.38 87 ARG A C 1
ATOM 730 O O . ARG A 1 87 ? 9.323 0.085 -22.495 1.00 90.38 87 ARG A O 1
ATOM 737 N N . GLU A 1 88 ? 9.513 0.475 -20.288 1.00 88.75 88 GLU A N 1
ATOM 738 C CA . GLU A 1 88 ? 10.789 1.193 -20.349 1.00 88.75 88 GLU A CA 1
ATOM 739 C C . GLU A 1 88 ? 11.913 0.314 -20.911 1.00 88.75 88 GLU A C 1
ATOM 741 O O . GLU A 1 88 ? 12.623 0.736 -21.823 1.00 88.75 88 GLU A O 1
ATOM 746 N N . GLY A 1 89 ? 12.024 -0.940 -20.461 1.00 89.81 89 GLY A N 1
ATOM 747 C CA . GLY A 1 89 ? 13.005 -1.894 -20.981 1.00 89.81 89 GLY A CA 1
ATOM 748 C C . GLY A 1 89 ? 12.859 -2.143 -22.487 1.00 89.81 89 GLY A C 1
ATOM 749 O O . GLY A 1 89 ? 13.854 -2.169 -23.214 1.00 89.81 89 GLY A O 1
ATOM 750 N N . TRP A 1 90 ? 11.626 -2.255 -22.988 1.00 92.88 90 TRP A N 1
ATOM 751 C CA . TRP A 1 90 ? 11.367 -2.367 -24.428 1.00 92.88 90 TRP A CA 1
ATOM 752 C C . TRP A 1 90 ? 11.676 -1.080 -25.195 1.00 92.88 90 TRP A C 1
ATOM 754 O O . TRP A 1 90 ? 12.208 -1.137 -26.305 1.00 92.88 90 TRP A O 1
ATOM 764 N N . GLN A 1 91 ? 11.374 0.087 -24.623 1.00 93.25 91 GLN A N 1
ATOM 765 C CA . GLN A 1 91 ? 11.749 1.365 -25.228 1.00 93.25 91 GLN A CA 1
ATOM 766 C C . GLN A 1 91 ? 13.270 1.502 -25.339 1.00 93.25 91 GLN A C 1
ATOM 768 O O . GLN A 1 91 ? 13.763 1.921 -26.385 1.00 93.25 91 GLN A O 1
ATOM 773 N N . GLU A 1 92 ? 14.006 1.114 -24.300 1.00 90.69 92 GLU A N 1
ATOM 774 C CA . GLU A 1 92 ? 15.466 1.172 -24.278 1.00 90.69 92 GLU A CA 1
ATOM 775 C C . GLU A 1 92 ? 16.081 0.226 -25.313 1.00 90.69 92 GLU A C 1
ATOM 777 O O . GLU A 1 92 ? 16.979 0.615 -26.059 1.00 90.69 92 GLU A O 1
ATOM 782 N N . TYR A 1 93 ? 15.528 -0.983 -25.447 1.00 93.75 93 TYR A N 1
ATOM 783 C CA . TYR A 1 93 ? 15.914 -1.927 -26.496 1.00 93.75 93 TYR A CA 1
ATOM 784 C C . TYR A 1 93 ? 15.741 -1.342 -27.906 1.00 93.75 93 TYR A C 1
ATOM 786 O O . TYR A 1 93 ? 16.626 -1.481 -28.753 1.00 93.75 93 TYR A O 1
ATOM 794 N N . ASN A 1 94 ? 14.612 -0.670 -28.154 1.00 92.25 94 ASN A N 1
ATOM 795 C CA . ASN A 1 94 ? 14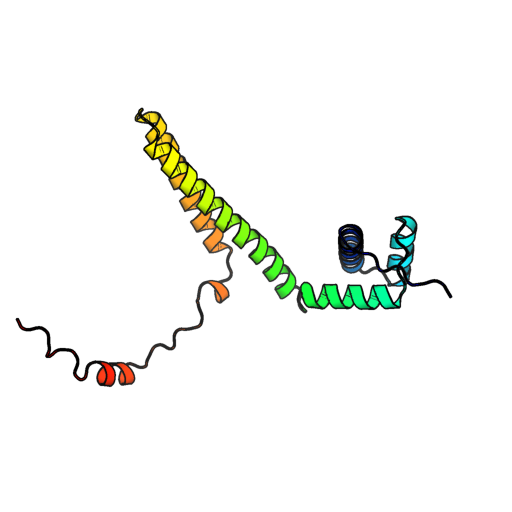.301 -0.074 -29.454 1.00 92.25 94 ASN A CA 1
ATOM 796 C C . ASN A 1 94 ? 15.165 1.159 -29.766 1.00 92.25 94 ASN A C 1
ATOM 798 O O . ASN A 1 94 ? 15.464 1.410 -30.933 1.00 92.25 94 ASN A O 1
ATOM 802 N N . LYS A 1 95 ? 15.577 1.921 -28.744 1.00 93.81 95 LYS A N 1
ATOM 803 C CA . LYS A 1 95 ? 16.463 3.092 -28.885 1.00 93.81 95 LYS A CA 1
ATOM 804 C C . LYS A 1 95 ? 17.936 2.706 -29.045 1.00 93.81 95 LYS A C 1
ATOM 806 O O . LYS A 1 95 ? 18.683 3.409 -29.726 1.00 93.81 95 LYS A O 1
ATOM 811 N N . SER A 1 96 ? 18.343 1.603 -28.423 1.00 91.81 96 SER A N 1
ATOM 812 C CA . SER A 1 96 ? 19.722 1.121 -28.401 1.00 91.81 96 SER A CA 1
ATOM 813 C C . SER A 1 96 ? 20.231 0.779 -29.800 1.00 91.81 96 SER A C 1
ATOM 815 O O . SER A 1 96 ? 19.603 0.024 -30.550 1.00 91.81 96 SER A O 1
ATOM 817 N N . LYS A 1 97 ? 21.415 1.292 -30.145 1.00 90.19 97 LYS A N 1
ATOM 818 C CA . LYS A 1 97 ? 22.074 1.005 -31.432 1.00 90.19 97 LYS A CA 1
ATOM 819 C C . LYS A 1 97 ? 23.112 -0.101 -31.298 1.00 90.19 97 LYS A C 1
ATOM 821 O O . LYS A 1 97 ? 23.326 -0.844 -32.254 1.00 90.19 97 LYS A O 1
ATOM 826 N N . ALA A 1 98 ? 23.724 -0.242 -30.123 1.00 94.00 98 ALA A N 1
ATOM 827 C CA . ALA A 1 98 ? 24.750 -1.241 -29.887 1.00 94.00 98 ALA A CA 1
ATOM 828 C C . ALA A 1 98 ? 24.166 -2.551 -29.334 1.00 94.00 98 ALA A C 1
ATOM 830 O O . ALA A 1 98 ? 23.274 -2.563 -28.484 1.00 94.00 98 ALA A O 1
ATOM 831 N N . SER A 1 99 ? 24.708 -3.685 -29.784 1.00 90.56 99 SER A N 1
ATOM 832 C CA . SER A 1 99 ? 24.217 -5.016 -29.395 1.00 90.56 99 SER A CA 1
ATOM 833 C C . SER A 1 99 ? 24.306 -5.283 -27.888 1.00 90.56 99 SER A C 1
ATOM 835 O O . SER A 1 99 ? 23.449 -5.969 -27.337 1.00 90.56 99 SER A O 1
ATOM 837 N N . HIS A 1 100 ? 25.306 -4.726 -27.200 1.00 91.81 100 HIS A N 1
ATOM 838 C CA . HIS A 1 100 ? 25.466 -4.905 -25.755 1.00 91.81 100 HIS A CA 1
ATOM 839 C C . HIS A 1 100 ? 24.396 -4.149 -24.946 1.00 91.81 100 HIS A C 1
ATOM 841 O O . HIS A 1 100 ? 23.900 -4.672 -23.949 1.00 91.81 100 HIS A O 1
ATOM 847 N N . GLU A 1 101 ? 23.980 -2.964 -25.400 1.00 88.38 101 GLU A N 1
ATOM 848 C CA . GLU A 1 101 ? 22.892 -2.183 -24.791 1.00 88.38 101 GLU A CA 1
ATOM 849 C C . GLU A 1 101 ? 21.552 -2.904 -24.967 1.00 88.38 101 GLU A C 1
ATOM 851 O O . GLU A 1 101 ? 20.800 -3.079 -24.007 1.00 88.38 101 GLU A O 1
ATOM 856 N N . LYS A 1 102 ? 21.312 -3.451 -26.166 1.00 90.69 102 LYS A N 1
ATOM 857 C CA . LYS A 1 102 ? 20.149 -4.301 -26.451 1.00 90.69 102 LYS A CA 1
ATOM 858 C C . LYS A 1 102 ? 20.087 -5.528 -25.542 1.00 90.69 102 LYS A C 1
ATOM 860 O O . LYS A 1 102 ? 19.028 -5.838 -25.002 1.00 90.69 102 LYS A O 1
ATOM 865 N N . LEU A 1 103 ? 21.210 -6.219 -25.336 1.00 92.00 103 LEU A N 1
ATOM 866 C CA . LEU A 1 103 ? 21.274 -7.370 -24.428 1.00 92.00 103 LEU A CA 1
ATOM 867 C C . LEU A 1 103 ? 20.998 -6.973 -22.973 1.00 92.00 103 LEU A C 1
ATOM 869 O O . LEU A 1 103 ? 20.290 -7.693 -22.268 1.00 92.00 103 LEU A O 1
ATOM 873 N N . LYS A 1 104 ? 21.496 -5.813 -22.532 1.00 91.88 104 LYS A N 1
ATOM 874 C CA . LYS A 1 104 ? 21.222 -5.280 -21.193 1.00 91.88 104 LYS A CA 1
ATOM 875 C C . LYS A 1 104 ? 19.733 -4.971 -21.004 1.00 91.88 104 LYS A C 1
ATOM 877 O O . LYS A 1 104 ? 19.155 -5.384 -19.999 1.00 91.88 104 LYS A O 1
ATOM 882 N N . ALA A 1 105 ? 19.100 -4.326 -21.984 1.00 89.56 105 ALA A N 1
ATOM 883 C CA . ALA A 1 105 ? 17.665 -4.042 -21.972 1.00 89.56 105 ALA A CA 1
ATOM 884 C C . ALA A 1 105 ? 16.819 -5.331 -21.954 1.00 89.56 105 ALA A C 1
ATOM 886 O O . ALA A 1 105 ? 15.900 -5.465 -21.146 1.00 89.56 105 ALA A O 1
ATOM 887 N N . LEU A 1 106 ? 17.180 -6.336 -22.762 1.00 90.31 106 LEU A N 1
ATOM 888 C CA . LEU A 1 106 ? 16.516 -7.646 -22.738 1.00 90.31 106 LEU A CA 1
ATOM 889 C C . LEU A 1 106 ? 16.691 -8.372 -21.400 1.00 90.31 106 LEU A C 1
ATOM 891 O O . LEU A 1 106 ? 15.752 -9.004 -20.917 1.00 90.31 106 LEU A O 1
ATOM 895 N N . SER A 1 107 ? 17.868 -8.275 -20.776 1.00 90.31 107 SER A N 1
ATOM 896 C CA . SER A 1 107 ? 18.101 -8.852 -19.450 1.00 90.31 107 SER A CA 1
ATOM 897 C C . SER A 1 107 ? 17.206 -8.214 -18.389 1.00 90.31 107 SER A C 1
ATOM 899 O O . SER A 1 107 ? 16.697 -8.925 -17.523 1.00 90.31 107 SER A O 1
ATOM 901 N N . LEU A 1 108 ? 16.984 -6.898 -18.460 1.00 89.62 108 LEU A N 1
ATOM 902 C CA . LEU A 1 108 ? 16.062 -6.192 -17.571 1.00 89.62 108 LEU A CA 1
ATOM 903 C C . LEU A 1 108 ? 14.629 -6.719 -17.747 1.00 89.62 108 LEU A C 1
ATOM 905 O O . LEU A 1 108 ? 14.009 -7.143 -16.775 1.00 89.62 108 LEU A O 1
ATOM 909 N N . VAL A 1 109 ? 14.134 -6.790 -18.988 1.00 89.31 109 VAL A N 1
ATOM 910 C CA . VAL A 1 109 ? 12.791 -7.319 -19.297 1.00 89.31 109 VAL A CA 1
ATOM 911 C C . VAL A 1 109 ? 12.633 -8.770 -18.826 1.00 89.31 109 VAL A C 1
ATOM 913 O O . VAL A 1 109 ? 11.594 -9.136 -18.263 1.00 89.31 109 VAL A O 1
ATOM 916 N N . ARG A 1 110 ? 13.663 -9.606 -19.010 1.00 88.12 110 ARG A N 1
ATOM 917 C CA . ARG A 1 110 ? 13.672 -10.996 -18.536 1.00 88.12 110 ARG A CA 1
ATOM 918 C C . ARG A 1 110 ? 13.544 -11.070 -17.017 1.00 88.12 110 ARG A C 1
ATOM 920 O O . ARG A 1 110 ? 12.701 -11.819 -16.528 1.00 88.12 110 ARG A O 1
ATOM 927 N N . ASN A 1 111 ? 14.337 -10.293 -16.284 1.00 88.88 111 ASN A N 1
ATOM 928 C CA . ASN A 1 111 ? 14.305 -10.284 -14.821 1.00 88.88 111 ASN A CA 1
ATOM 929 C C . ASN A 1 111 ? 12.942 -9.821 -14.294 1.00 88.88 111 ASN A C 1
ATOM 931 O O . ASN A 1 111 ? 12.348 -10.505 -13.468 1.00 88.88 111 ASN A O 1
ATOM 935 N N . LEU A 1 112 ? 12.375 -8.763 -14.876 1.00 86.19 112 LEU A N 1
ATOM 936 C CA . LEU A 1 112 ? 11.034 -8.280 -14.529 1.00 86.19 112 LEU A CA 1
ATOM 937 C C . LEU A 1 112 ? 9.941 -9.325 -14.799 1.00 86.19 112 LEU A C 1
ATOM 939 O O . LEU A 1 112 ? 8.977 -9.446 -14.046 1.00 86.19 112 LEU A O 1
ATOM 943 N N . THR A 1 113 ? 10.097 -10.124 -15.856 1.00 82.50 113 THR A N 1
ATOM 944 C CA . THR A 1 113 ? 9.179 -11.234 -16.157 1.00 82.50 113 THR A CA 1
ATOM 945 C C . THR A 1 113 ? 9.269 -12.343 -15.105 1.00 82.50 113 THR A C 1
ATOM 947 O O . THR A 1 113 ? 8.247 -12.907 -14.711 1.00 82.50 113 THR A O 1
ATOM 950 N N . LEU A 1 114 ? 10.475 -12.639 -14.611 1.00 84.38 114 LEU A N 1
ATOM 951 C CA . LEU A 1 114 ? 10.680 -13.595 -13.521 1.00 84.38 114 LEU A CA 1
ATOM 952 C C . LEU A 1 114 ? 10.113 -13.078 -12.195 1.00 84.38 114 LEU A C 1
ATOM 954 O O . LEU A 1 114 ? 9.498 -13.844 -11.456 1.00 84.38 114 LEU A O 1
ATOM 958 N N . ASP A 1 115 ? 10.259 -11.789 -11.905 1.00 81.62 115 ASP A N 1
ATOM 959 C CA . ASP A 1 115 ? 9.701 -11.195 -10.689 1.00 81.62 115 ASP A CA 1
ATOM 960 C C . ASP A 1 115 ? 8.168 -11.158 -10.730 1.00 81.62 115 ASP A C 1
ATOM 962 O O . ASP A 1 115 ? 7.514 -11.491 -9.741 1.00 81.62 115 ASP A O 1
ATOM 966 N N . LYS A 1 116 ? 7.576 -10.927 -11.908 1.00 79.62 116 LYS A N 1
ATOM 967 C CA . LYS A 1 116 ? 6.132 -11.096 -12.123 1.00 79.62 116 LYS A CA 1
ATOM 968 C C . LYS A 1 116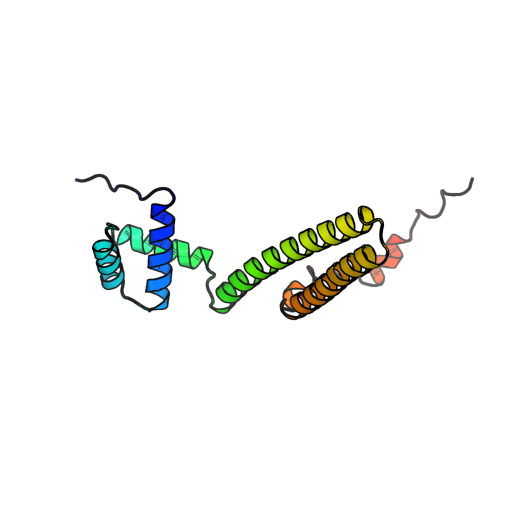 ? 5.660 -12.520 -11.808 1.00 79.62 116 LYS A C 1
ATOM 970 O O . LYS A 1 116 ? 4.628 -12.698 -11.162 1.00 79.62 116 LYS A O 1
ATOM 975 N N . LEU A 1 117 ? 6.404 -13.540 -12.242 1.00 77.94 117 LEU A N 1
ATOM 976 C CA . LEU A 1 117 ? 6.102 -14.946 -11.940 1.00 77.94 117 LEU A CA 1
ATOM 977 C C . LEU A 1 117 ? 6.154 -15.231 -10.433 1.00 77.94 117 LEU A C 1
ATOM 979 O O . LEU A 1 117 ? 5.278 -15.925 -9.918 1.00 77.94 117 LEU A O 1
ATOM 983 N N . LYS A 1 118 ? 7.124 -14.659 -9.710 1.00 79.00 118 LYS A N 1
ATOM 984 C CA . LYS A 1 118 ? 7.194 -14.771 -8.244 1.00 79.00 118 LYS A CA 1
ATOM 985 C C . LYS A 1 118 ? 5.995 -14.106 -7.571 1.00 79.00 118 LYS A C 1
ATOM 987 O O . LYS A 1 118 ? 5.378 -14.735 -6.716 1.00 79.00 118 LYS A O 1
ATOM 992 N N . LEU A 1 119 ? 5.597 -12.904 -7.990 1.00 74.00 119 LEU A N 1
ATOM 993 C CA . LEU A 1 119 ? 4.399 -12.237 -7.458 1.00 74.00 119 LEU A CA 1
ATOM 994 C C . LEU A 1 119 ? 3.134 -13.067 -7.680 1.00 74.00 119 LEU A C 1
ATOM 996 O O . LEU A 1 119 ? 2.314 -13.197 -6.773 1.00 74.00 119 LEU A O 1
ATOM 1000 N N . HIS A 1 120 ? 3.007 -13.721 -8.838 1.00 70.00 120 HIS A N 1
ATOM 1001 C CA . HIS A 1 120 ? 1.913 -14.659 -9.073 1.00 70.00 120 HIS A CA 1
ATOM 1002 C C . HIS A 1 120 ? 1.872 -15.777 -8.026 1.00 70.00 120 HIS A C 1
ATOM 1004 O O . HIS A 1 120 ? 0.783 -16.222 -7.692 1.00 70.00 120 HIS A O 1
ATOM 1010 N N . THR A 1 121 ? 2.989 -16.234 -7.453 1.00 72.31 121 THR A N 1
ATOM 1011 C CA . THR A 1 121 ? 2.952 -17.266 -6.398 1.00 72.31 121 THR A CA 1
ATOM 1012 C C . THR A 1 121 ? 2.357 -16.765 -5.080 1.00 72.31 121 THR A C 1
ATOM 1014 O O . THR A 1 121 ? 1.692 -17.545 -4.403 1.00 72.31 121 THR A O 1
ATOM 1017 N N . LEU A 1 122 ? 2.495 -15.469 -4.779 1.00 68.88 122 LEU A N 1
ATOM 1018 C CA . LEU A 1 122 ? 2.025 -14.834 -3.540 1.00 68.88 122 LEU A CA 1
ATOM 1019 C C . LEU A 1 122 ? 0.525 -14.513 -3.551 1.00 68.88 122 LEU A C 1
ATOM 1021 O O . LEU A 1 122 ? -0.084 -14.360 -2.495 1.00 68.88 122 LEU A O 1
ATOM 1025 N N . ILE A 1 123 ? -0.091 -14.444 -4.734 1.00 68.31 123 ILE A N 1
ATOM 1026 C CA . ILE A 1 123 ? -1.535 -14.228 -4.866 1.00 68.31 123 ILE A CA 1
ATOM 1027 C C . ILE A 1 123 ? -2.279 -15.499 -4.416 1.00 68.31 123 ILE A C 1
ATOM 1029 O O . ILE A 1 123 ? -2.025 -16.580 -4.974 1.00 68.31 123 ILE A O 1
ATOM 1033 N N . PRO A 1 124 ? -3.231 -15.408 -3.465 1.00 68.56 124 PRO A N 1
ATOM 1034 C CA . PRO A 1 124 ? -4.022 -16.560 -3.054 1.00 68.56 124 PRO A CA 1
ATOM 1035 C C . PRO A 1 124 ? -4.775 -17.169 -4.242 1.00 68.56 124 PRO A C 1
ATOM 1037 O O . PRO A 1 124 ? -5.307 -16.464 -5.102 1.00 68.56 124 PRO A O 1
ATOM 1040 N N . THR A 1 125 ? -4.851 -18.498 -4.292 1.00 66.50 125 THR A N 1
ATOM 1041 C CA . THR A 1 125 ? -5.492 -19.253 -5.385 1.00 66.50 125 THR A CA 1
ATOM 1042 C C . THR A 1 125 ? -6.950 -18.870 -5.620 1.00 66.50 125 THR A C 1
ATOM 1044 O O . THR A 1 125 ? -7.399 -18.894 -6.764 1.00 66.50 125 THR A O 1
ATOM 1047 N N . SER A 1 126 ? -7.655 -18.428 -4.577 1.00 62.16 126 SER A N 1
ATOM 1048 C CA . SER A 1 126 ? -9.023 -17.907 -4.662 1.00 62.16 126 SER A CA 1
ATOM 1049 C C . SER A 1 126 ? -9.177 -16.695 -5.586 1.00 62.16 126 SER A C 1
ATOM 1051 O O . SER A 1 126 ? -10.274 -16.468 -6.075 1.00 62.16 126 SER A O 1
ATOM 1053 N N . TYR A 1 127 ? -8.106 -15.930 -5.826 1.00 60.28 127 TYR A N 1
ATOM 1054 C CA . TYR A 1 127 ? -8.098 -14.775 -6.735 1.00 60.28 127 TYR A CA 1
ATOM 1055 C C . TYR A 1 127 ? -7.498 -15.094 -8.111 1.00 60.28 127 TYR A C 1
ATOM 1057 O O . TYR A 1 127 ? -7.697 -14.338 -9.057 1.00 60.28 127 TYR A O 1
ATOM 1065 N N . LYS A 1 128 ? -6.743 -16.196 -8.234 1.00 60.75 128 LYS A N 1
ATOM 1066 C CA . LYS A 1 128 ? -6.178 -16.661 -9.517 1.00 60.75 128 LYS A CA 1
ATOM 1067 C C . LYS A 1 128 ? -7.243 -17.262 -10.420 1.00 60.75 128 LYS A C 1
ATOM 1069 O O . LYS A 1 128 ? -7.178 -17.128 -11.636 1.00 60.75 128 LYS A O 1
ATOM 1074 N N . MET A 1 129 ? -8.201 -17.944 -9.807 1.00 54.72 129 MET A N 1
ATOM 1075 C CA . MET A 1 129 ? -9.388 -18.421 -10.488 1.00 54.72 129 MET A CA 1
ATOM 1076 C C . MET A 1 129 ? -10.322 -17.215 -10.589 1.00 54.72 129 MET A C 1
ATOM 1078 O O . MET A 1 129 ? -10.839 -16.756 -9.572 1.00 54.72 129 MET A O 1
ATOM 1082 N N . GLY A 1 130 ? -10.513 -16.672 -11.795 1.00 50.38 130 GLY A N 1
ATOM 1083 C CA . GLY A 1 130 ? -11.619 -15.743 -12.052 1.00 50.38 130 GLY A CA 1
ATOM 1084 C C . GLY A 1 130 ? -12.957 -16.360 -11.612 1.00 50.38 130 GLY A C 1
ATOM 1085 O O . GLY A 1 130 ? -12.987 -17.551 -11.275 1.00 50.38 130 GLY A O 1
ATOM 1086 N N . PRO A 1 131 ? -14.069 -15.592 -11.594 1.00 48.44 131 PRO A N 1
ATOM 1087 C CA . PRO A 1 131 ? -15.378 -16.160 -11.270 1.00 48.44 131 PRO A CA 1
ATOM 1088 C C . PRO A 1 131 ? -15.524 -17.446 -12.072 1.00 48.44 131 PRO A C 1
ATOM 1090 O O . PRO A 1 131 ? -15.295 -17.396 -13.280 1.00 48.44 131 PRO A O 1
ATOM 1093 N N . LYS A 1 132 ? -15.761 -18.581 -11.387 1.00 49.22 132 LYS A N 1
ATOM 1094 C CA . LYS A 1 132 ? -15.866 -19.901 -12.020 1.00 49.22 132 LYS A CA 1
ATOM 1095 C C . LYS A 1 132 ? -16.734 -19.70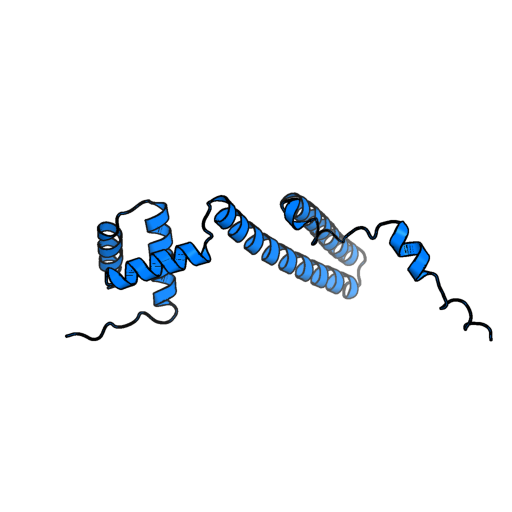5 -13.252 1.00 49.22 132 LYS A C 1
ATOM 1097 O O . LYS A 1 132 ? -17.938 -19.500 -13.103 1.00 49.22 132 LYS A O 1
ATOM 1102 N N . GLN A 1 133 ? -16.129 -19.688 -14.441 1.00 46.75 133 GLN A N 1
ATOM 1103 C CA . GLN A 1 133 ? -16.912 -19.781 -15.656 1.00 46.75 133 GLN A CA 1
ATOM 1104 C C . GLN A 1 133 ? -17.686 -21.069 -15.441 1.00 46.75 133 GLN A C 1
ATOM 1106 O O . GLN A 1 133 ? -17.075 -22.104 -15.153 1.00 46.75 133 GLN A O 1
ATOM 1111 N N . LYS A 1 134 ? -19.020 -20.977 -15.411 1.00 40.78 134 LYS A N 1
ATOM 1112 C CA . LYS A 1 134 ? -19.842 -22.174 -15.515 1.00 40.78 134 LYS A CA 1
ATOM 1113 C C . LYS A 1 134 ? -19.253 -22.900 -16.716 1.00 40.78 134 LYS A C 1
ATOM 1115 O O . LYS A 1 134 ? -19.260 -22.342 -17.811 1.00 40.78 134 LYS A O 1
ATOM 1120 N N . LEU A 1 135 ? -18.626 -24.054 -16.488 1.00 46.50 135 LEU A N 1
ATOM 1121 C CA . LEU A 1 135 ? -18.428 -24.974 -17.588 1.00 46.50 135 LEU A CA 1
ATOM 1122 C C . LEU A 1 135 ? -19.852 -25.221 -18.064 1.00 46.50 135 LEU A C 1
ATOM 1124 O O . LEU A 1 135 ? -20.638 -25.797 -17.310 1.00 46.50 135 LEU A O 1
ATOM 1128 N N . TYR A 1 136 ? -20.194 -24.667 -19.225 1.00 43.50 136 TYR A N 1
ATOM 1129 C CA . TYR A 1 136 ? -21.371 -25.093 -19.960 1.00 43.50 136 TYR A CA 1
ATOM 1130 C C . TYR A 1 136 ? -21.300 -26.618 -19.964 1.00 43.50 136 TYR A C 1
ATOM 1132 O O . TYR A 1 136 ? -20.248 -27.191 -20.283 1.00 43.50 136 TYR A O 1
ATOM 1140 N N . SER A 1 137 ? -22.347 -27.272 -19.463 1.00 48.19 137 SER A N 1
ATOM 1141 C CA . SER A 1 137 ? -22.439 -28.721 -19.597 1.00 48.19 137 SER A CA 1
ATOM 1142 C C . SER A 1 137 ? -22.308 -29.046 -21.080 1.00 48.19 137 SER A C 1
ATOM 1144 O O . SER A 1 137 ? -22.762 -28.268 -21.917 1.00 48.19 137 SER A O 1
ATOM 1146 N N . SER A 1 138 ? -21.684 -30.175 -21.413 1.00 54.84 138 SER A N 1
ATOM 1147 C CA . SER A 1 138 ? -21.594 -30.670 -22.796 1.00 54.84 138 SER A CA 1
ATOM 1148 C C . SER A 1 138 ? -22.936 -30.609 -23.532 1.00 54.84 138 SER A C 1
ATOM 1150 O O . SER A 1 138 ? -22.964 -30.374 -24.731 1.00 54.84 138 SER A O 1
ATOM 1152 N N . ASP A 1 139 ? -24.028 -30.725 -22.782 1.00 52.28 139 ASP A N 1
ATOM 1153 C CA . ASP A 1 139 ? -25.399 -30.725 -23.276 1.00 52.28 139 ASP A CA 1
ATOM 1154 C C . ASP A 1 139 ? -25.874 -29.343 -23.784 1.00 52.28 139 ASP A C 1
ATOM 1156 O O . ASP A 1 139 ? -26.843 -29.281 -24.525 1.00 52.28 139 ASP A O 1
ATOM 1160 N N . GLU A 1 140 ? -25.197 -28.236 -23.440 1.00 45.91 140 GLU A N 1
ATOM 1161 C CA . GLU A 1 140 ? -25.513 -26.879 -23.939 1.00 45.91 140 GLU A CA 1
ATOM 1162 C C . GLU A 1 140 ? -24.664 -26.479 -25.168 1.00 45.91 140 GLU A C 1
ATOM 1164 O O . GLU A 1 140 ? -24.914 -25.442 -25.781 1.00 45.91 140 GLU A O 1
ATOM 1169 N N . LEU A 1 141 ? -23.648 -27.273 -25.536 1.00 46.66 141 LEU A N 1
ATOM 1170 C CA . LEU A 1 141 ? -22.791 -27.016 -26.705 1.00 46.66 141 LEU A CA 1
ATOM 1171 C C . LEU A 1 141 ? -23.383 -27.568 -28.008 1.00 46.66 141 LEU A C 1
ATOM 1173 O O . LEU A 1 141 ? -23.126 -26.993 -29.064 1.00 46.66 141 LEU A O 1
ATOM 1177 N N . ASP A 1 142 ? -24.194 -28.627 -27.940 1.00 46.69 142 ASP A N 1
ATOM 1178 C CA . ASP A 1 142 ? -24.835 -29.207 -29.127 1.00 46.69 142 ASP A CA 1
ATOM 1179 C C . ASP A 1 142 ? -25.954 -28.305 -29.682 1.00 46.69 142 ASP A C 1
ATOM 1181 O O . ASP A 1 142 ? -26.131 -28.225 -30.898 1.00 46.69 142 ASP A O 1
ATOM 1185 N N . ASP A 1 143 ? -26.628 -27.532 -28.824 1.00 50.81 143 ASP A 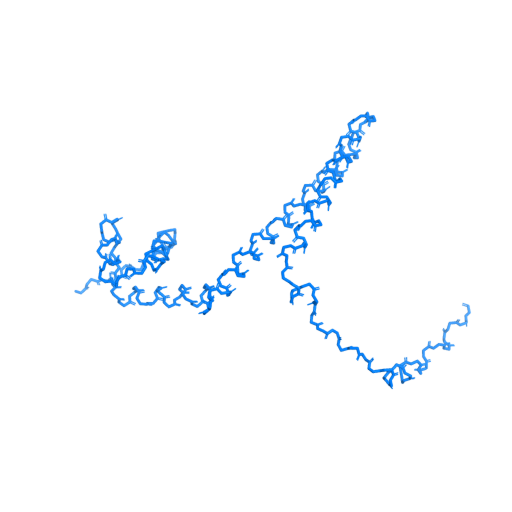N 1
ATOM 1186 C CA . ASP A 1 143 ? -27.654 -26.561 -29.240 1.00 50.81 143 ASP A CA 1
ATOM 1187 C C . ASP A 1 143 ? -27.059 -25.272 -29.844 1.00 50.81 143 ASP A C 1
ATOM 1189 O O . ASP A 1 143 ? -27.746 -24.539 -30.554 1.00 50.81 143 ASP A O 1
ATOM 1193 N N . ALA A 1 144 ? -25.773 -24.987 -29.604 1.00 46.12 144 ALA A N 1
ATOM 1194 C CA . ALA A 1 144 ? -25.099 -23.774 -30.081 1.00 46.12 144 ALA A CA 1
ATOM 1195 C C . ALA A 1 144 ? -24.391 -23.943 -31.442 1.00 46.12 144 ALA A C 1
ATOM 1197 O O . ALA A 1 144 ? -23.899 -22.964 -32.002 1.00 46.12 144 ALA A O 1
ATOM 1198 N N . ILE A 1 145 ? -24.328 -25.167 -31.982 1.00 47.34 145 ILE A N 1
ATOM 1199 C CA . ILE A 1 145 ? -23.738 -25.469 -33.305 1.00 47.34 145 ILE A CA 1
ATOM 1200 C C . ILE A 1 145 ? -24.836 -25.542 -34.396 1.00 47.34 145 ILE A C 1
ATOM 1202 O O . ILE A 1 145 ? -24.583 -25.867 -35.558 1.00 47.34 145 ILE A O 1
ATOM 1206 N N . GLY A 1 146 ? -26.076 -25.185 -34.052 1.00 50.75 146 GLY A N 1
ATOM 1207 C CA . GLY A 1 146 ? -27.179 -25.044 -34.995 1.00 50.75 146 GLY A CA 1
ATOM 1208 C C . GLY A 1 146 ? -27.160 -23.700 -35.729 1.00 50.75 146 GLY A C 1
ATOM 1209 O O . GLY A 1 146 ? -27.384 -22.663 -35.125 1.00 50.75 146 GLY A O 1
ATOM 1210 N N . GLU A 1 147 ? -26.976 -23.768 -37.049 1.00 43.19 147 GLU A N 1
ATOM 1211 C CA . GLU A 1 147 ? -27.398 -22.801 -38.088 1.00 43.19 147 GLU A CA 1
ATOM 1212 C C . GLU A 1 147 ? -26.383 -21.811 -38.694 1.00 43.19 147 GLU A C 1
ATOM 1214 O O . GLU A 1 147 ? -26.508 -21.548 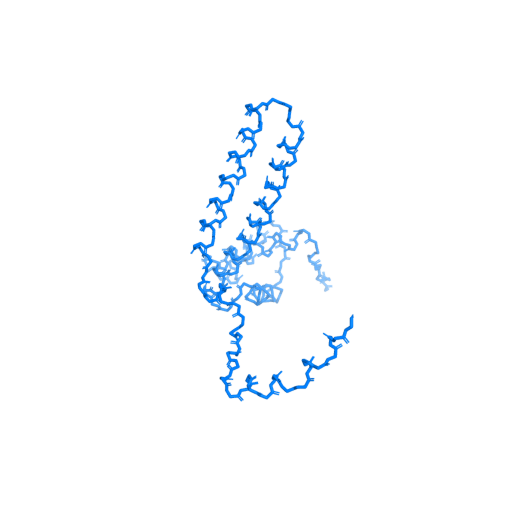-39.888 1.00 43.19 147 GLU A O 1
ATOM 1219 N N . ASP A 1 148 ? -25.311 -21.374 -38.026 1.00 46.44 148 ASP A N 1
ATOM 1220 C CA . ASP A 1 148 ? -24.449 -20.307 -38.599 1.00 46.44 148 ASP A CA 1
ATOM 1221 C C . ASP A 1 148 ? -23.381 -20.771 -39.622 1.00 46.44 148 ASP A C 1
ATOM 1223 O O . ASP A 1 148 ? -22.641 -19.965 -40.186 1.00 46.44 148 ASP A O 1
ATOM 1227 N N . SER A 1 149 ? -23.285 -22.071 -39.924 1.00 48.56 149 SER A N 1
ATOM 1228 C CA . SER A 1 149 ? -22.239 -22.613 -40.816 1.00 48.56 149 SER A CA 1
ATOM 1229 C C . SER A 1 149 ? -22.624 -22.697 -42.308 1.00 48.56 149 SER A C 1
ATOM 1231 O O . SER A 1 149 ? -21.924 -23.373 -43.068 1.00 48.56 149 SER A O 1
ATOM 1233 N N . LYS A 1 150 ? -23.715 -22.063 -42.764 1.00 47.53 150 LYS A N 1
ATOM 1234 C CA . LYS A 1 150 ? -24.156 -22.163 -44.176 1.00 47.53 150 LYS A CA 1
ATOM 1235 C C . LYS A 1 150 ? -23.913 -20.939 -45.062 1.00 47.53 150 LYS A C 1
ATOM 1237 O O . LYS A 1 150 ? -24.018 -21.090 -46.275 1.00 47.53 150 LYS A O 1
ATOM 1242 N N . ASP A 1 151 ? -23.475 -19.806 -44.518 1.00 44.94 151 ASP A N 1
ATOM 1243 C CA . ASP A 1 151 ? -23.456 -18.547 -45.286 1.00 44.94 151 ASP A CA 1
ATOM 1244 C C . ASP A 1 151 ? -22.067 -18.031 -45.698 1.00 44.94 151 ASP A C 1
ATOM 1246 O O . ASP A 1 151 ? -21.912 -16.868 -46.061 1.00 44.94 151 ASP A O 1
ATOM 1250 N N . LEU A 1 152 ? -21.043 -18.889 -45.735 1.00 43.00 152 LEU A N 1
ATOM 1251 C CA . LEU A 1 152 ? -19.743 -18.528 -46.317 1.00 43.00 152 LEU A CA 1
ATOM 1252 C C . LEU A 1 152 ? -19.331 -19.502 -47.423 1.00 43.00 152 LEU A C 1
ATOM 1254 O O . LEU A 1 152 ? -18.340 -20.222 -47.322 1.00 43.00 152 LEU A O 1
ATOM 1258 N N . VAL A 1 153 ? -20.102 -19.479 -48.511 1.00 40.25 153 VAL A N 1
ATOM 1259 C CA . VAL A 1 153 ? -19.615 -19.834 -49.848 1.00 40.25 153 VAL A CA 1
ATOM 1260 C C . VAL A 1 153 ? -19.934 -18.675 -50.788 1.00 40.25 153 VAL A C 1
ATOM 1262 O O . VAL A 1 153 ? -21.082 -18.504 -51.194 1.00 40.25 153 VAL A O 1
ATOM 1265 N N . ASN A 1 154 ? -18.910 -17.873 -51.084 1.00 40.53 154 ASN A N 1
ATOM 1266 C CA . ASN A 1 154 ? -18.577 -17.346 -52.414 1.00 40.53 154 ASN A CA 1
ATOM 1267 C C . ASN A 1 154 ? -17.223 -16.635 -52.367 1.00 40.53 154 ASN A C 1
ATOM 1269 O O . ASN A 1 154 ? -17.084 -15.680 -51.573 1.00 40.53 154 ASN A O 1
#

Secondary structure (DSSP, 8-state):
--------THHHHHHHHHHHHHHHTT--HHHHHHHHHHTT----HHHHHHHHHHHHHHH-SSHHHHHHHHHHHHHHHHHHHHHHHHHHHHHHHHH--SHHHHHHHHHHHHHHHHHHHHHHHHS-HHHHS-S------GGGTSTTSSSGGGS---

Sequence (154 aa):
MSKEEYLKGEKKEKVLDLIRKYMAYRMTSEEILSNLETKGYKVSDRTLRRYKHDIQKTAGETFSEIFRNEIMVNIVEDIYTIKELQREGWQEYNKSKASHEKLKALSLVRNLTLDKLKLHTLIPTSYKMGPKQKLYSSDELDDAIGEDSKDLVN

Foldseek 3Di:
DDPPPPDDDPRVVVLLVLLVVVVVVVDDLVRSQVVCVVVVHHDDSVRSVVSVVVCDVVCDVDPVSNVLVVLVVVLVVLVVVLVVQLVVLVVQLVVDPDPVSVVVSVVSNVVSVVVNVVSVVVDDPVVVDDPPPPPPPPVVVVVVPPDPPPPPDD

pLDDT: mean 73.13, std 17.25, range [31.11, 94.0]

Radius of gyration: 27.06 Å; chains: 1; bounding box: 53×56×80 Å